Protein AF-A0A841L130-F1 (afdb_monomer)

Organism: NCBI:txid1417629

Radius of gyration: 14.81 Å; Cα contacts (8 Å, |Δi|>4): 20; chains: 1; bounding box: 35×27×39 Å

Sequence (62 aa):
MSISAYKIEKDLELLCIEMIDILGKMKDRGIISEDQYDEHIKLKVEFLNNYGEVCSKVKGQE

Mean predicted aligned error: 8.7 Å

Solvent-accessible surface area (backbone atoms only — not comparable to full-atom values): 3618 Å² total; per-residue (Å²): 133,85,76,56,66,69,57,56,53,51,52,50,52,51,49,40,54,55,49,46,54,54,45,48,54,34,36,78,69,65,76,40,53,68,72,56,43,52,64,66,37,48,64,44,52,51,50,48,53,53,48,54,52,50,59,59,59,63,74,73,75,125

Nearest PDB structures (foldseek):
  2f66-assembly3_A  TM=9.584E-01  e=2.234E+00  Saccharomyces cerevisiae
  2f6m-assembly2_C  TM=7.998E-01  e=1.314E+00  Saccharomyces cerevisiae
  2p22-assembly1_B  TM=8.824E-01  e=3.325E+00  Saccharomyces cerevisiae
  2f66-assembly3_D  TM=7.586E-01  e=2.550E+00  Saccharomyces cerevisiae
  2f6m-assembly1_A  TM=7.785E-01  e=3.554E+00  Saccharomyces cerevisiae

Structure (mmCIF, N/CA/C/O backbone):
data_AF-A0A841L130-F1
#
_entry.id   AF-A0A841L130-F1
#
loop_
_atom_site.group_PDB
_atom_site.id
_atom_site.type_symbol
_atom_site.label_atom_id
_atom_site.label_alt_id
_atom_site.label_comp_id
_atom_site.label_asym_id
_atom_site.label_entity_id
_atom_site.label_seq_id
_atom_site.pdbx_PDB_ins_code
_atom_site.Cartn_x
_atom_site.Cartn_y
_atom_site.Cartn_z
_atom_site.occupancy
_atom_site.B_iso_or_equiv
_atom_site.auth_seq_id
_atom_site.auth_comp_id
_atom_site.auth_asym_id
_atom_site.auth_atom_id
_atom_site.pdbx_PDB_model_num
ATOM 1 N N . MET A 1 1 ? 24.120 -17.229 -12.285 1.00 41.66 1 MET A N 1
ATOM 2 C CA . MET A 1 1 ? 22.821 -16.647 -12.677 1.00 41.66 1 MET A CA 1
ATOM 3 C C . MET A 1 1 ? 22.850 -15.182 -12.287 1.00 41.66 1 MET A C 1
ATOM 5 O O . MET A 1 1 ? 22.797 -14.893 -11.101 1.00 41.66 1 MET A O 1
ATOM 9 N N . SER A 1 2 ? 23.045 -14.279 -13.247 1.00 49.56 2 SER A N 1
ATOM 10 C CA . SER A 1 2 ? 22.982 -12.841 -12.973 1.00 49.56 2 SER A CA 1
ATOM 11 C C . SER A 1 2 ? 21.517 -12.459 -12.852 1.00 49.56 2 SER A C 1
ATOM 13 O O . SER A 1 2 ? 20.785 -12.501 -13.838 1.00 49.56 2 SER A O 1
ATOM 15 N N . ILE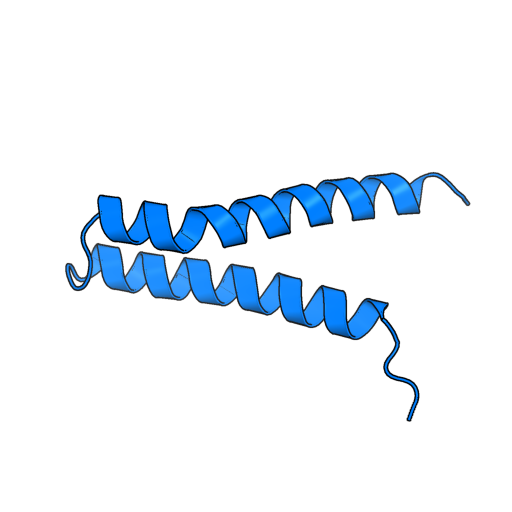 A 1 3 ? 21.072 -12.158 -11.636 1.00 56.69 3 ILE A N 1
ATOM 16 C CA . ILE A 1 3 ? 19.767 -11.542 -11.443 1.00 56.69 3 ILE A CA 1
ATOM 17 C C . ILE A 1 3 ? 19.883 -10.138 -12.037 1.00 56.69 3 ILE A C 1
ATOM 19 O O . ILE A 1 3 ? 20.745 -9.366 -11.617 1.00 56.69 3 ILE A O 1
ATOM 23 N N . SER A 1 4 ? 19.088 -9.821 -13.059 1.00 62.88 4 SER A N 1
ATOM 24 C CA . SER A 1 4 ? 19.036 -8.449 -13.557 1.00 62.88 4 SER A CA 1
ATOM 25 C C . SER A 1 4 ? 18.449 -7.585 -12.442 1.00 62.88 4 SER A C 1
ATOM 27 O O . SER A 1 4 ? 17.363 -7.879 -11.947 1.00 62.88 4 SER A O 1
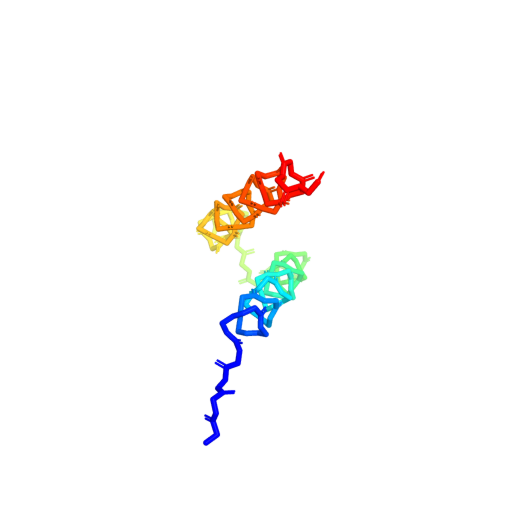ATOM 29 N N . ALA A 1 5 ? 19.177 -6.552 -12.008 1.00 64.81 5 ALA A N 1
ATOM 30 C CA . ALA A 1 5 ? 18.743 -5.651 -10.934 1.00 64.81 5 ALA A CA 1
ATOM 31 C C . ALA A 1 5 ? 17.305 -5.145 -11.163 1.00 64.81 5 ALA A C 1
ATOM 33 O O . ALA A 1 5 ? 16.486 -5.181 -10.252 1.00 64.81 5 ALA A O 1
ATOM 34 N N . TYR A 1 6 ? 16.968 -4.878 -12.428 1.00 71.56 6 TYR A N 1
ATOM 35 C CA . TYR A 1 6 ? 15.629 -4.529 -12.898 1.00 71.56 6 TYR A CA 1
ATOM 36 C C . TYR A 1 6 ? 14.513 -5.488 -12.446 1.00 71.56 6 TYR A C 1
ATOM 38 O O . TYR A 1 6 ? 13.416 -5.054 -12.100 1.00 71.56 6 TYR A O 1
ATOM 46 N N . LYS A 1 7 ? 14.771 -6.803 -12.442 1.00 82.06 7 LYS A N 1
ATOM 47 C CA . LYS A 1 7 ? 13.770 -7.790 -12.025 1.00 82.06 7 LYS A CA 1
ATOM 48 C C . LYS A 1 7 ? 13.519 -7.723 -10.519 1.00 82.06 7 LYS A C 1
ATOM 50 O O . LYS A 1 7 ? 12.369 -7.752 -10.105 1.00 82.06 7 LYS A O 1
ATOM 55 N N . ILE A 1 8 ? 14.580 -7.588 -9.719 1.00 84.19 8 ILE A N 1
ATOM 56 C CA . ILE A 1 8 ? 14.457 -7.455 -8.258 1.00 84.19 8 ILE A CA 1
ATOM 57 C C . ILE A 1 8 ? 13.669 -6.197 -7.913 1.00 84.19 8 ILE A C 1
ATOM 59 O O . ILE A 1 8 ? 12.789 -6.235 -7.063 1.00 84.19 8 ILE A O 1
ATOM 63 N N . GLU A 1 9 ? 13.970 -5.089 -8.580 1.00 82.75 9 GLU A N 1
ATOM 64 C CA . GLU A 1 9 ? 13.288 -3.827 -8.328 1.00 82.75 9 GLU A CA 1
ATOM 65 C C . GLU A 1 9 ? 11.786 -3.904 -8.643 1.00 82.75 9 GLU A C 1
ATOM 67 O O . GLU A 1 9 ? 10.969 -3.448 -7.846 1.00 82.75 9 GLU A O 1
ATOM 72 N N . LYS A 1 10 ? 11.411 -4.5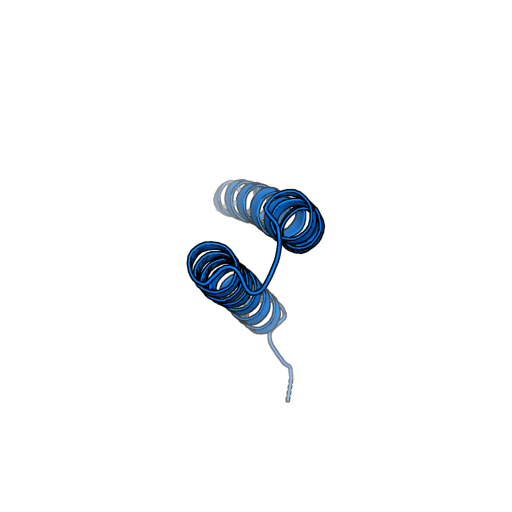57 -9.751 1.00 84.44 10 LYS A N 1
ATOM 73 C CA . LYS A 1 10 ? 10.004 -4.799 -10.105 1.00 84.44 10 LYS A CA 1
ATOM 74 C C . LYS A 1 10 ? 9.294 -5.739 -9.134 1.00 84.44 10 LYS A C 1
ATOM 76 O O . LYS A 1 10 ? 8.149 -5.483 -8.770 1.00 84.44 10 LYS A O 1
ATOM 81 N N . ASP A 1 11 ? 9.969 -6.796 -8.693 1.00 89.38 11 ASP A N 1
ATOM 82 C CA . ASP A 1 11 ? 9.419 -7.723 -7.702 1.00 89.38 11 ASP A CA 1
ATOM 83 C C . ASP A 1 11 ? 9.201 -7.014 -6.347 1.00 89.38 11 ASP A C 1
ATOM 85 O O . ASP A 1 11 ? 8.193 -7.248 -5.679 1.00 89.38 11 ASP A O 1
ATOM 89 N N . LEU A 1 12 ? 10.096 -6.096 -5.959 1.00 89.19 12 LEU A N 1
ATOM 90 C CA . LEU A 1 12 ? 9.956 -5.272 -4.752 1.00 89.19 12 LEU A CA 1
ATOM 91 C C . LEU A 1 12 ? 8.821 -4.245 -4.861 1.00 89.19 12 LEU A C 1
ATOM 93 O O . LEU A 1 12 ? 8.091 -4.046 -3.887 1.00 89.19 12 LEU A O 1
ATOM 97 N N . GLU A 1 13 ? 8.657 -3.610 -6.025 1.00 89.56 13 GLU A N 1
ATOM 98 C CA . GLU A 1 13 ? 7.533 -2.711 -6.317 1.00 89.56 13 GLU A CA 1
ATOM 99 C C . GLU A 1 13 ? 6.199 -3.450 -6.141 1.00 89.56 13 GLU A C 1
ATOM 101 O O . GLU A 1 13 ? 5.339 -3.010 -5.376 1.00 89.56 13 GLU A O 1
ATOM 106 N N . LEU A 1 14 ? 6.063 -4.618 -6.778 1.00 91.25 14 LEU A N 1
ATOM 107 C CA . LEU A 1 14 ? 4.860 -5.443 -6.687 1.00 91.25 14 LEU A CA 1
ATOM 108 C C . LEU A 1 14 ? 4.587 -5.880 -5.243 1.00 91.25 14 LEU A C 1
ATOM 110 O O . LEU A 1 14 ? 3.460 -5.769 -4.766 1.00 91.25 14 LEU A O 1
ATOM 114 N N . LEU A 1 15 ? 5.621 -6.327 -4.526 1.00 92.69 15 LEU A N 1
ATOM 115 C CA . LEU A 1 15 ? 5.493 -6.738 -3.131 1.00 92.69 15 LEU A CA 1
ATOM 116 C C . LEU A 1 15 ? 4.987 -5.592 -2.246 1.00 92.69 15 LEU A C 1
ATOM 118 O O . LEU A 1 15 ? 4.121 -5.812 -1.402 1.00 92.69 15 LEU A O 1
ATOM 122 N N . CYS A 1 16 ? 5.491 -4.370 -2.435 1.00 93.12 16 CYS A N 1
ATOM 123 C CA . CYS A 1 16 ? 5.031 -3.212 -1.668 1.00 93.12 16 CYS A CA 1
ATOM 124 C C . CYS A 1 16 ? 3.548 -2.913 -1.918 1.00 93.12 16 CYS A C 1
ATOM 126 O O . CYS A 1 16 ? 2.826 -2.641 -0.958 1.00 93.12 16 CYS A O 1
ATOM 128 N N . ILE A 1 17 ? 3.090 -3.004 -3.171 1.00 91.38 17 ILE A N 1
ATOM 129 C CA . ILE A 1 17 ? 1.681 -2.804 -3.543 1.00 91.38 17 ILE A CA 1
ATOM 130 C C . ILE A 1 17 ? 0.792 -3.858 -2.870 1.00 91.38 17 ILE A C 1
ATOM 132 O O . ILE A 1 17 ? -0.172 -3.505 -2.191 1.00 91.38 17 ILE A O 1
ATOM 136 N N . GLU A 1 18 ? 1.154 -5.137 -2.984 1.00 95.69 18 GLU A N 1
ATOM 137 C CA . GLU A 1 18 ? 0.406 -6.246 -2.376 1.00 95.69 18 GLU A CA 1
ATOM 138 C C . GLU A 1 18 ? 0.354 -6.126 -0.844 1.00 95.69 18 GLU A C 1
ATOM 140 O O . GLU A 1 18 ? -0.684 -6.352 -0.224 1.00 95.69 18 GLU A O 1
ATOM 145 N N . MET A 1 19 ? 1.454 -5.709 -0.206 1.00 94.19 19 MET A N 1
ATOM 146 C CA . MET A 1 19 ? 1.473 -5.482 1.240 1.00 94.19 19 MET A CA 1
ATOM 147 C C . MET A 1 19 ? 0.529 -4.354 1.666 1.00 94.19 19 MET A C 1
ATOM 149 O O . MET A 1 19 ? -0.126 -4.487 2.698 1.00 94.19 19 MET A O 1
ATOM 153 N N . ILE A 1 20 ? 0.462 -3.254 0.911 1.00 94.12 20 ILE A N 1
ATOM 154 C CA . ILE A 1 20 ? -0.450 -2.139 1.206 1.00 94.12 20 ILE A CA 1
ATOM 155 C C . ILE A 1 20 ? -1.908 -2.606 1.105 1.00 94.12 20 ILE A C 1
ATOM 157 O O . ILE A 1 20 ? -2.694 -2.323 2.007 1.00 94.12 20 ILE A O 1
ATOM 161 N N . ASP A 1 21 ? -2.256 -3.377 0.071 1.00 95.00 21 ASP A N 1
A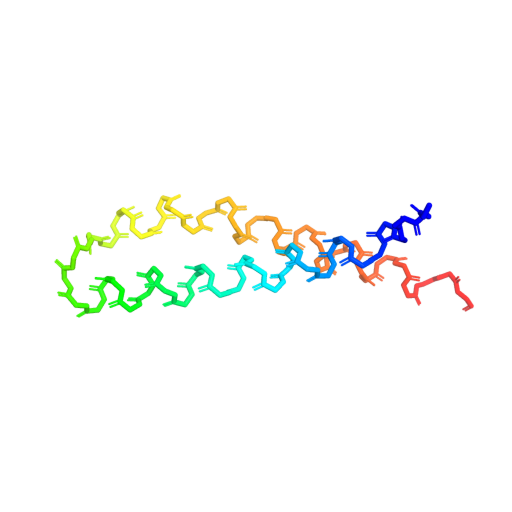TOM 162 C CA . ASP A 1 21 ? -3.601 -3.943 -0.095 1.00 95.00 21 ASP A CA 1
ATOM 163 C C . ASP A 1 21 ? -3.991 -4.871 1.072 1.00 95.00 21 ASP A C 1
ATOM 165 O O . ASP A 1 21 ? -5.071 -4.728 1.654 1.00 95.00 21 ASP A O 1
ATOM 169 N N . ILE A 1 22 ? -3.093 -5.775 1.482 1.00 96.50 22 ILE A N 1
ATOM 170 C CA . ILE A 1 22 ? -3.328 -6.671 2.625 1.00 96.50 22 ILE A CA 1
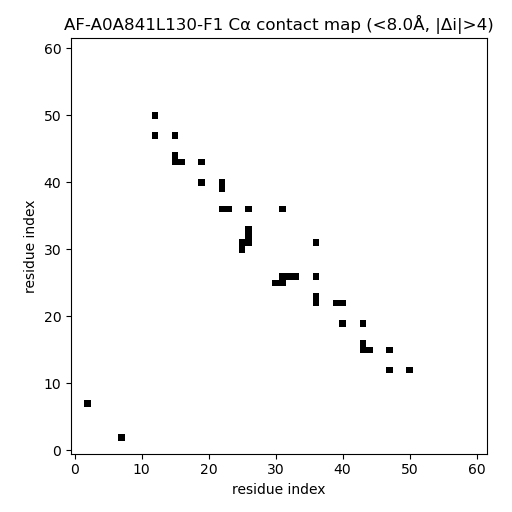ATOM 171 C C . ILE A 1 22 ? -3.533 -5.867 3.912 1.00 96.50 22 ILE A C 1
ATOM 173 O O . ILE A 1 22 ? -4.471 -6.139 4.664 1.00 96.50 22 ILE A O 1
ATOM 177 N N . LEU A 1 23 ? -2.687 -4.866 4.162 1.00 94.94 23 LEU A N 1
ATOM 178 C CA . LEU A 1 23 ? -2.800 -3.994 5.331 1.00 94.94 23 LEU A CA 1
ATOM 179 C C . LEU A 1 23 ? -4.119 -3.207 5.318 1.00 94.94 23 LEU A C 1
ATOM 181 O O . LEU A 1 23 ? -4.755 -3.081 6.363 1.00 94.94 23 LEU A O 1
ATOM 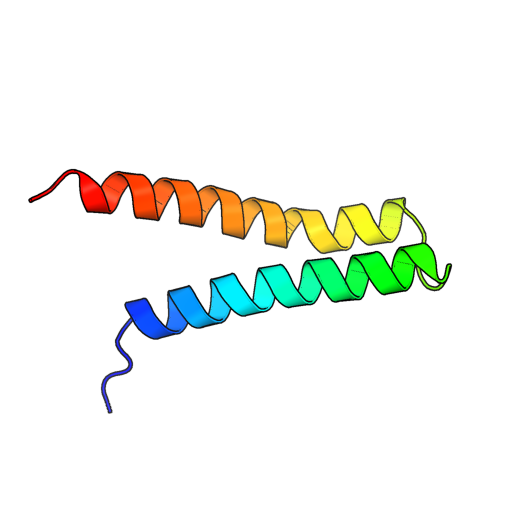185 N N . GLY A 1 24 ? -4.574 -2.753 4.147 1.00 95.00 24 GLY A N 1
ATOM 186 C CA . GLY A 1 24 ? -5.859 -2.071 3.984 1.00 95.00 24 GLY A CA 1
ATOM 187 C C . GLY A 1 24 ? -7.012 -2.988 4.375 1.00 95.00 24 GLY A C 1
ATOM 188 O O . GLY A 1 24 ? -7.805 -2.657 5.252 1.00 95.00 24 GLY A O 1
ATOM 189 N N . LYS A 1 25 ? -7.011 -4.221 3.856 1.00 97.19 25 LYS A N 1
ATOM 190 C CA . LYS A 1 25 ? -7.993 -5.253 4.226 1.00 97.19 25 LYS A CA 1
ATOM 191 C C . LYS A 1 25 ? -7.964 -5.592 5.717 1.00 97.19 25 LYS A C 1
ATOM 193 O O . LYS A 1 25 ? -9.007 -5.907 6.286 1.00 97.19 25 LYS A O 1
ATOM 198 N N . MET A 1 26 ? -6.795 -5.571 6.361 1.00 96.81 26 MET A N 1
ATOM 199 C CA . MET A 1 26 ? -6.681 -5.774 7.810 1.00 96.81 26 MET A CA 1
ATOM 200 C C . MET A 1 26 ? -7.272 -4.599 8.596 1.00 96.81 26 MET A C 1
ATOM 202 O O . MET A 1 26 ? -7.952 -4.840 9.595 1.00 96.81 26 MET A O 1
ATOM 206 N N . LYS A 1 27 ? -7.078 -3.361 8.124 1.00 96.81 27 LYS A N 1
ATOM 207 C CA . LYS A 1 27 ? -7.708 -2.159 8.686 1.00 96.81 27 LYS A CA 1
ATOM 208 C C . LYS A 1 27 ? -9.231 -2.221 8.563 1.00 96.81 27 LYS A C 1
ATOM 210 O O . LYS A 1 27 ? -9.925 -2.073 9.562 1.00 96.81 27 LYS A O 1
ATOM 215 N N . ASP A 1 28 ? -9.755 -2.529 7.375 1.00 96.62 28 ASP A N 1
ATOM 216 C CA . ASP A 1 28 ? -11.203 -2.635 7.121 1.00 96.62 28 ASP A CA 1
ATOM 217 C C . ASP A 1 28 ? -11.881 -3.718 7.973 1.00 96.62 28 ASP A C 1
ATOM 219 O O . ASP A 1 28 ? -13.048 -3.606 8.343 1.00 96.62 28 ASP A O 1
ATOM 223 N N . ARG A 1 29 ? -11.142 -4.777 8.318 1.00 97.62 29 ARG A N 1
ATOM 224 C CA . ARG A 1 29 ? -11.605 -5.842 9.221 1.00 97.62 29 ARG A CA 1
ATOM 225 C C . ARG A 1 29 ? -11.461 -5.493 10.705 1.00 97.62 29 ARG A C 1
ATOM 227 O O . ARG A 1 29 ? -11.812 -6.322 11.540 1.00 97.62 29 ARG A O 1
ATOM 234 N N . GLY A 1 30 ? -10.920 -4.321 11.039 1.00 96.38 30 GLY A N 1
ATOM 235 C CA . GLY A 1 30 ? -10.658 -3.894 12.414 1.00 96.38 30 GLY A CA 1
ATOM 236 C C . GLY A 1 30 ? -9.555 -4.690 13.119 1.00 96.38 30 GLY A C 1
ATOM 237 O O . GLY A 1 30 ? -9.520 -4.716 14.345 1.00 96.38 30 GLY A O 1
ATOM 238 N N . ILE A 1 31 ? -8.678 -5.373 12.370 1.00 97.75 31 ILE A N 1
ATOM 239 C CA . ILE A 1 31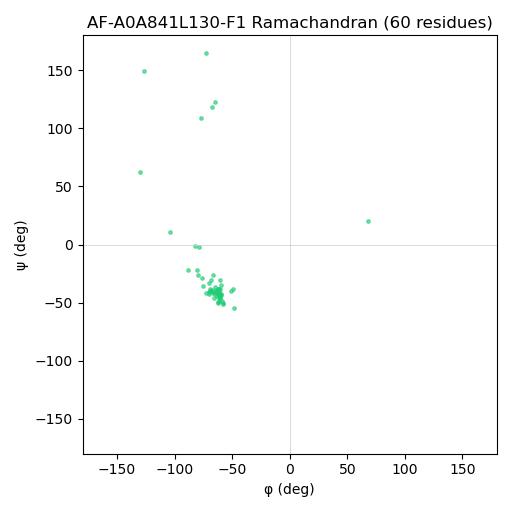 ? -7.550 -6.140 12.932 1.00 97.75 31 ILE A CA 1
ATOM 240 C C . ILE A 1 31 ? -6.434 -5.193 13.384 1.00 97.75 31 ILE A C 1
ATOM 242 O O . ILE A 1 31 ? -5.767 -5.458 14.381 1.00 97.75 31 ILE A O 1
ATOM 246 N N . ILE A 1 32 ? -6.239 -4.102 12.642 1.00 96.50 32 ILE A N 1
ATOM 247 C CA . ILE A 1 32 ? -5.302 -3.027 12.969 1.00 96.50 32 ILE A CA 1
ATOM 248 C C . ILE A 1 32 ? -6.033 -1.686 12.945 1.00 96.50 32 ILE A C 1
ATOM 250 O O . ILE A 1 32 ? -6.981 -1.504 12.179 1.00 96.50 32 ILE A O 1
ATOM 254 N N . SER A 1 33 ? -5.579 -0.754 13.776 1.00 96.00 33 SER A N 1
ATOM 255 C CA . SER A 1 33 ? -6.077 0.623 13.788 1.00 96.00 33 SER A CA 1
ATOM 256 C C . SER A 1 33 ? -5.589 1.412 12.572 1.00 96.00 33 SER A C 1
ATOM 258 O O . SER A 1 33 ? -4.619 1.031 11.914 1.00 96.00 33 SER A O 1
ATOM 260 N N . GLU A 1 34 ? -6.219 2.557 12.310 1.00 94.38 34 GLU A N 1
ATOM 261 C CA . GLU A 1 34 ? -5.783 3.475 11.253 1.00 94.38 34 GLU A CA 1
ATOM 262 C C . GLU A 1 34 ? -4.348 3.976 11.470 1.00 94.38 34 GLU A C 1
ATOM 264 O O . GLU A 1 34 ? -3.542 3.890 10.549 1.00 94.38 34 GLU A O 1
ATOM 269 N N . ASP A 1 35 ? -3.973 4.341 12.701 1.00 95.25 35 ASP A N 1
ATOM 270 C CA . ASP A 1 35 ? -2.599 4.761 13.017 1.00 95.25 35 ASP A CA 1
ATOM 271 C C . ASP A 1 35 ? -1.560 3.659 12.739 1.00 95.25 35 ASP A C 1
ATOM 273 O O . ASP A 1 35 ? -0.464 3.925 12.246 1.00 95.25 35 ASP A O 1
ATOM 277 N N . GLN A 1 36 ? -1.909 2.398 13.027 1.00 93.25 36 GLN A N 1
ATOM 278 C CA . GLN A 1 36 ? -1.036 1.251 12.757 1.00 93.25 36 GLN A CA 1
ATOM 279 C C . GLN A 1 36 ? -0.911 0.995 11.256 1.00 93.25 36 GLN A C 1
ATOM 281 O O . GLN A 1 36 ? 0.175 0.695 10.762 1.00 93.25 36 GLN A O 1
ATOM 286 N N . TYR A 1 37 ? -2.017 1.118 10.520 1.00 93.81 37 TYR A N 1
ATOM 287 C CA . TYR A 1 37 ? -2.008 1.039 9.066 1.00 93.81 37 TYR A CA 1
ATOM 288 C C . TYR A 1 37 ? -1.081 2.106 8.468 1.00 93.81 37 TYR A C 1
ATOM 290 O O . TYR A 1 37 ? -0.182 1.755 7.703 1.00 93.81 37 TYR A O 1
ATOM 298 N N . ASP A 1 38 ? -1.232 3.366 8.878 1.00 91.50 38 ASP A N 1
ATOM 299 C CA . ASP A 1 38 ? -0.434 4.491 8.386 1.00 91.50 38 ASP A CA 1
ATOM 300 C C . ASP A 1 38 ? 1.060 4.318 8.691 1.00 91.50 38 ASP A C 1
ATOM 302 O O . ASP A 1 38 ? 1.902 4.507 7.805 1.00 91.50 38 ASP A O 1
ATOM 306 N N . GLU A 1 39 ? 1.411 3.867 9.901 1.00 93.12 39 GLU A N 1
ATOM 307 C CA . GLU A 1 39 ? 2.796 3.544 10.260 1.00 93.12 39 GLU A CA 1
ATOM 308 C C . GLU A 1 39 ? 3.363 2.423 9.372 1.00 93.12 39 GLU A C 1
ATOM 310 O O . GLU A 1 39 ? 4.487 2.522 8.866 1.00 93.12 39 GLU A O 1
ATOM 315 N N . HIS A 1 40 ? 2.575 1.376 9.113 1.00 89.56 40 HIS A N 1
ATOM 316 C CA . HIS A 1 40 ? 3.003 0.246 8.295 1.00 89.56 40 HIS A CA 1
ATOM 317 C C . HIS A 1 40 ? 3.154 0.583 6.809 1.00 89.56 40 HIS A C 1
ATOM 319 O O . HIS A 1 40 ? 4.029 -0.005 6.156 1.00 89.56 40 HIS A O 1
ATOM 325 N N . ILE A 1 41 ? 2.338 1.483 6.250 1.00 93.12 41 ILE A N 1
ATOM 326 C CA . ILE A 1 41 ? 2.406 1.825 4.823 1.00 93.12 41 ILE A CA 1
ATOM 327 C C . ILE A 1 41 ? 3.383 2.960 4.515 1.00 93.12 41 ILE A C 1
ATOM 329 O O . ILE A 1 41 ? 3.883 3.005 3.394 1.00 93.12 41 ILE A O 1
ATOM 333 N N . LYS A 1 42 ? 3.735 3.819 5.484 1.00 91.81 42 LYS A N 1
ATOM 334 C CA . LYS A 1 42 ? 4.587 5.004 5.270 1.00 91.81 42 LYS A CA 1
ATOM 335 C C . LYS A 1 42 ? 5.867 4.706 4.484 1.00 91.81 42 LYS A C 1
ATOM 337 O O . LYS A 1 42 ? 6.100 5.303 3.438 1.00 91.81 42 LYS A O 1
ATOM 342 N N . LEU A 1 43 ? 6.670 3.744 4.948 1.00 86.88 43 LEU A N 1
ATOM 343 C CA . LEU A 1 43 ? 7.936 3.381 4.293 1.00 86.88 43 LEU A CA 1
ATOM 344 C C . LEU A 1 43 ? 7.732 2.713 2.923 1.00 86.88 43 LEU A C 1
ATOM 346 O O . LEU A 1 43 ? 8.565 2.859 2.035 1.00 86.88 43 LEU A O 1
ATOM 350 N N . LYS A 1 44 ? 6.620 1.992 2.736 1.00 89.31 44 LYS A N 1
ATOM 351 C CA . LYS A 1 44 ? 6.288 1.321 1.467 1.00 89.31 44 LYS A CA 1
ATOM 352 C C . LYS A 1 44 ? 5.865 2.341 0.414 1.00 89.31 44 LYS A C 1
ATOM 354 O O . LYS A 1 44 ? 6.305 2.264 -0.725 1.00 89.31 44 LYS A O 1
ATOM 359 N N . VAL A 1 45 ? 5.063 3.326 0.812 1.00 88.25 45 VAL A N 1
ATOM 360 C CA . VAL A 1 45 ? 4.665 4.453 -0.037 1.00 88.25 45 VAL A CA 1
ATOM 361 C C . VAL A 1 45 ? 5.876 5.315 -0.391 1.00 88.25 45 VAL A C 1
ATOM 363 O O . VAL A 1 45 ? 6.038 5.674 -1.552 1.00 88.25 45 VAL A O 1
ATOM 366 N N . GLU A 1 46 ? 6.767 5.597 0.564 1.00 89.31 46 GLU A N 1
ATOM 367 C CA . GLU A 1 46 ? 8.012 6.330 0.297 1.00 89.31 46 GLU A CA 1
ATOM 368 C C . GLU A 1 46 ? 8.909 5.588 -0.706 1.00 89.31 46 GLU A C 1
ATOM 370 O O . GLU A 1 46 ? 9.398 6.190 -1.662 1.00 89.31 46 GLU A O 1
ATOM 375 N N . PHE A 1 47 ? 9.061 4.268 -0.550 1.00 86.81 47 PHE A N 1
ATOM 376 C CA . PHE A 1 47 ? 9.772 3.427 -1.514 1.00 86.81 47 PHE A CA 1
ATOM 377 C C . PHE A 1 47 ? 9.146 3.499 -2.915 1.00 86.81 47 PHE A C 1
ATOM 379 O O . PHE A 1 47 ? 9.858 3.744 -3.888 1.00 86.81 47 PHE A O 1
ATOM 386 N N . LEU A 1 48 ? 7.823 3.341 -3.024 1.00 86.19 48 LEU A N 1
ATOM 387 C CA . LEU A 1 48 ? 7.104 3.385 -4.302 1.00 86.19 48 LEU A CA 1
ATOM 388 C C . LEU A 1 48 ? 7.192 4.761 -4.979 1.00 86.19 48 LEU A C 1
ATOM 390 O O . LEU A 1 48 ? 7.384 4.830 -6.192 1.00 86.19 48 LEU A O 1
ATOM 394 N N . ASN A 1 49 ? 7.114 5.852 -4.213 1.00 84.56 49 ASN A N 1
ATOM 395 C CA . ASN A 1 49 ? 7.249 7.215 -4.736 1.00 84.56 49 ASN A CA 1
ATOM 396 C C . ASN A 1 49 ? 8.662 7.474 -5.272 1.00 84.56 49 ASN A C 1
ATOM 398 O O . ASN A 1 49 ? 8.820 7.948 -6.398 1.00 84.56 49 ASN A O 1
ATOM 402 N N . ASN A 1 50 ? 9.687 7.088 -4.509 1.00 81.00 50 ASN A N 1
ATOM 403 C CA . ASN A 1 50 ? 11.076 7.195 -4.946 1.00 81.00 50 ASN A CA 1
ATOM 404 C C . ASN A 1 50 ? 11.338 6.331 -6.189 1.00 81.00 50 ASN A C 1
ATOM 406 O O . ASN A 1 50 ? 12.034 6.762 -7.107 1.00 81.00 50 ASN A O 1
ATOM 410 N N . TYR A 1 51 ? 10.744 5.138 -6.263 1.00 68.50 51 TYR A N 1
ATOM 411 C CA . TYR A 1 51 ? 10.869 4.266 -7.428 1.00 68.50 51 TYR A CA 1
ATOM 412 C C . TYR A 1 51 ? 10.160 4.836 -8.669 1.00 68.50 51 TYR A C 1
ATOM 414 O O . TYR A 1 51 ? 10.715 4.805 -9.770 1.00 68.50 51 TYR A O 1
ATOM 422 N N . GLY A 1 52 ? 8.979 5.440 -8.503 1.00 60.25 52 GLY A N 1
ATOM 423 C CA . GLY A 1 52 ? 8.269 6.160 -9.565 1.00 60.25 52 GLY A CA 1
ATOM 424 C C . GLY A 1 52 ? 9.059 7.357 -10.113 1.00 60.25 52 GLY A C 1
ATOM 425 O O . GLY A 1 52 ? 9.111 7.572 -11.331 1.00 60.25 52 GLY A O 1
ATOM 426 N N . GLU A 1 53 ? 9.755 8.094 -9.243 1.00 54.41 53 GLU A N 1
ATOM 427 C CA . GLU A 1 53 ? 10.681 9.159 -9.643 1.00 54.41 53 GLU A CA 1
ATOM 428 C C . GLU A 1 53 ? 11.921 8.629 -10.379 1.00 54.41 53 GLU A C 1
ATOM 430 O O . GLU A 1 53 ? 12.362 9.233 -11.361 1.00 54.41 53 GLU A O 1
ATOM 435 N N . VAL A 1 54 ? 12.483 7.495 -9.950 1.00 51.38 54 VAL A N 1
ATOM 436 C CA . VAL A 1 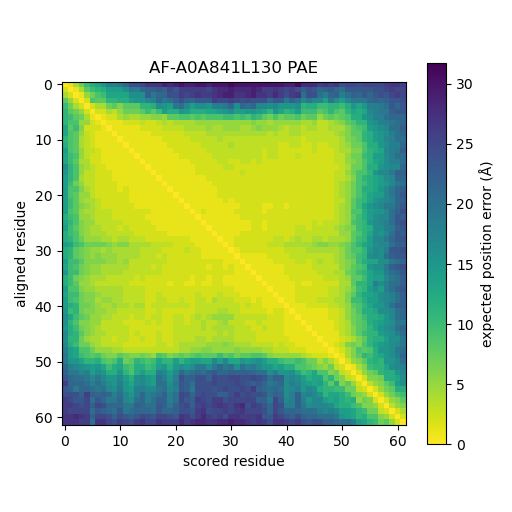54 ? 13.626 6.851 -10.620 1.00 51.38 54 VAL A CA 1
ATOM 437 C C . VAL A 1 54 ? 13.219 6.328 -12.003 1.00 51.38 54 VAL A C 1
ATOM 439 O O . VAL A 1 54 ? 13.923 6.582 -12.978 1.00 51.38 54 VAL A O 1
ATOM 442 N N . CYS A 1 55 ? 12.041 5.714 -12.149 1.00 42.75 55 CYS A N 1
ATOM 443 C CA . CYS A 1 55 ? 11.549 5.232 -13.444 1.00 42.75 55 CYS A CA 1
ATOM 444 C C . CYS A 1 55 ? 11.234 6.378 -14.433 1.00 42.75 55 CYS A C 1
ATOM 446 O O . CYS A 1 55 ? 11.334 6.192 -15.648 1.00 42.75 55 CYS A O 1
ATOM 448 N N . SER A 1 56 ? 10.909 7.573 -13.925 1.00 40.59 56 SER A N 1
ATOM 449 C CA . SER A 1 56 ? 10.720 8.789 -14.732 1.00 40.59 56 SER A CA 1
ATOM 450 C C . SER A 1 56 ? 12.045 9.404 -15.204 1.00 40.59 56 SER A C 1
ATOM 452 O O . SER A 1 56 ? 12.095 10.000 -16.277 1.00 40.59 56 SER A O 1
ATOM 454 N N . LYS A 1 57 ? 13.137 9.220 -14.450 1.00 37.81 57 LYS A N 1
ATOM 455 C CA . LYS A 1 57 ? 14.490 9.681 -14.819 1.00 37.81 57 LYS A CA 1
ATOM 456 C C . LYS A 1 57 ? 15.186 8.754 -15.824 1.00 37.81 57 LYS A C 1
ATOM 458 O O . LYS A 1 57 ? 15.999 9.227 -16.609 1.00 37.81 57 LYS A O 1
ATOM 463 N N . VAL A 1 58 ? 14.835 7.465 -15.857 1.00 41.97 58 VAL A N 1
ATOM 464 C CA . VAL A 1 58 ? 15.421 6.486 -16.798 1.00 41.97 58 VAL A CA 1
ATOM 465 C C . VAL A 1 58 ? 14.793 6.558 -18.202 1.00 41.97 58 VAL A C 1
ATOM 467 O O . VAL A 1 58 ? 15.450 6.217 -19.177 1.00 41.97 58 VAL A O 1
ATOM 470 N N . LYS A 1 59 ? 13.569 7.087 -18.356 1.00 37.12 59 LYS A N 1
ATOM 471 C CA . LYS A 1 59 ? 12.932 7.311 -19.676 1.00 37.12 59 LYS A CA 1
ATOM 472 C C . LYS A 1 59 ? 13.423 8.558 -20.435 1.00 37.12 59 LYS A C 1
ATOM 474 O O . LYS A 1 59 ? 12.939 8.815 -21.531 1.00 37.12 59 LYS A O 1
ATOM 479 N N . GLY A 1 60 ? 14.332 9.343 -19.854 1.00 42.06 60 GLY A N 1
ATOM 480 C CA . GLY A 1 60 ? 14.845 10.594 -20.432 1.00 42.06 60 GLY A CA 1
ATOM 481 C C . GLY A 1 60 ? 16.255 10.509 -21.024 1.00 42.06 60 GLY A C 1
ATOM 482 O O . GLY A 1 60 ? 16.847 11.549 -21.301 1.00 42.06 60 GLY A O 1
ATOM 483 N N . GLN 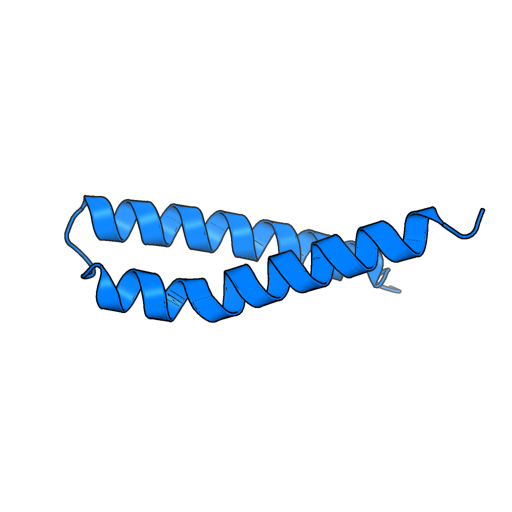A 1 61 ? 16.814 9.306 -21.172 1.00 41.16 61 GLN A N 1
ATOM 484 C CA . GLN A 1 61 ? 18.108 9.074 -21.820 1.00 41.16 61 GLN A CA 1
ATOM 485 C C . GLN A 1 61 ? 17.985 7.963 -22.869 1.00 41.16 61 GLN A C 1
ATOM 487 O O . GLN A 1 61 ? 18.601 6.911 -22.738 1.00 41.16 61 GLN A O 1
ATOM 492 N N . GLU A 1 62 ? 17.170 8.196 -23.896 1.00 37.53 62 GLU A N 1
ATOM 493 C CA . GLU A 1 62 ? 17.287 7.513 -25.191 1.00 37.53 62 GLU A CA 1
ATOM 494 C C . GLU A 1 62 ? 16.938 8.489 -26.319 1.00 37.53 62 GLU A C 1
ATOM 496 O O . GLU A 1 62 ? 15.965 9.263 -26.142 1.00 37.53 62 GLU A O 1
#

Secondary structure (DSSP, 8-state):
----HHHHHHHHHHHHHHHHHHHHHHHHTTSS-HHHHHHHHHHHHHHHHHHHHHHHHHTT--

pLDDT: mean 79.64, std 20.18, range [37.12, 97.75]

Foldseek 3Di:
DDDDVVVVLVVLLVVLVVVLVVLVVCCVVVVDDPVRSCVVNVVSVVSNVVVVVVVVVVVPPD